Protein AF-A0A2E5G971-F1 (afdb_monomer)

Foldseek 3Di:
DVVVVVVVVVVVVVVVVVVVLLVLLVLLLVLQQPLVSLVVLLVVLCCVQAPPHDDDLPDPSCQVDVSSSLSNLLSLCSNLVNDPDPVSNVVSPVSSVSNLVVSCVVVVLPLSSLLSLLLSLVPDDVVVVSNVCNVVSVVSCVVCVVVPVSSVSSNPRD

pLDDT: mean 90.97, std 12.69, range [49.12, 98.62]

Mean predicted aligned error: 5.47 Å

Radius of gyration: 16.4 Å; Cα contacts (8 Å, |Δi|>4): 165; chains: 1; bounding box: 47×45×32 Å

Secondary structure (DSSP, 8-state):
-HHHHHHHHHHHHHHHHHHHHHHHHHHHHHTTT-HHHHHHHHHHHHHHHHTTSPP-TT-GGGGTSHHHHHHHHHHHHHHHHH-S-HHHHHHHHHHHHHHHHHHHHH-TT-HHHHHHHHHHHHHS-GGG---TTHHHHHHHHHHHGGG-GGGGGGTT--

Sequence (158 aa):
MKFIFLSIFFFISNNIFSSQIADFRKLYVQSINSLENAVKLQELTNDLIFGDDDFNKHSEKIFKNPSTSGYLASSFFLIAKNSKNIFLKFKNFEIGKFILEKLICNFPNNLELIILRNNIQSNCPKALNYYGSLAEDIFFIEKNINLFDNLKMLTNVR

Nearest PDB structures (foldseek):
  2pl2-assembly1_B  TM=5.568E-01  e=7.629E-01  Thermus thermophilus HB27
  5dse-assembly1_A  TM=3.912E-01  e=3.792E+00  Homo sapiens
  5dse-assembly2_C  TM=4.514E-01  e=7.132E+00  Homo sapiens
  8zgt-assembly1_B  TM=2.556E-01  e=4.179E+00  Rattus norvegicus

Solvent-accessible surface area (backbone atoms only — not comparable to full-atom values): 8724 Å² total; per-residue (Å²): 115,74,69,58,56,53,54,52,51,55,52,52,53,54,54,52,54,56,51,52,55,52,49,50,54,53,42,53,65,62,9,73,88,26,44,67,42,10,51,51,44,29,50,58,34,43,43,73,57,42,52,93,48,77,92,54,88,83,49,73,52,51,66,78,44,53,67,54,38,36,46,30,19,46,16,27,41,29,35,23,69,54,47,88,50,67,69,57,20,53,55,27,36,54,52,13,48,54,41,41,53,54,48,39,72,76,41,76,84,45,63,68,51,42,47,53,50,38,42,50,30,76,70,45,62,73,92,72,70,54,52,90,55,45,70,62,33,51,54,54,43,70,76,48,46,87,81,37,72,89,52,55,76,59,78,77,53,131

Structure (mmCIF, N/CA/C/O backbone):
data_AF-A0A2E5G971-F1
#
_entry.id   AF-A0A2E5G971-F1
#
loop_
_atom_site.group_PDB
_atom_site.id
_atom_site.type_symbol
_atom_site.label_atom_id
_atom_site.label_alt_id
_atom_site.labe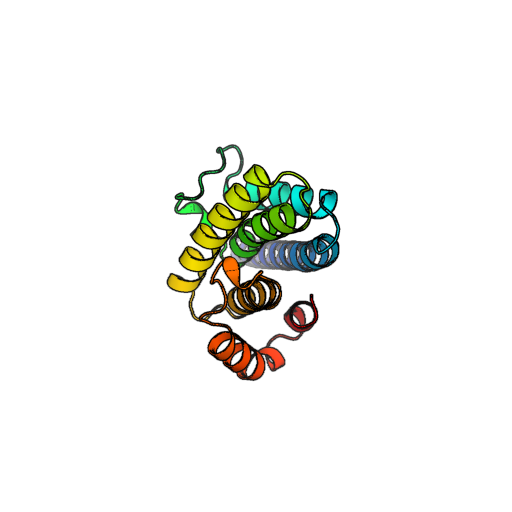l_comp_id
_atom_site.label_asym_id
_atom_site.label_entity_id
_atom_site.label_seq_id
_atom_site.pdbx_PDB_ins_code
_atom_site.Cartn_x
_atom_site.Cartn_y
_atom_site.Cartn_z
_atom_site.occupancy
_atom_site.B_iso_or_equiv
_atom_site.auth_seq_id
_atom_site.auth_comp_id
_atom_site.auth_asym_id
_atom_site.auth_atom_id
_atom_site.pdbx_PDB_model_num
ATOM 1 N N . MET A 1 1 ? -31.320 31.120 -0.516 1.00 54.41 1 MET A N 1
ATOM 2 C CA . MET A 1 1 ? -30.850 30.497 -1.778 1.00 54.41 1 MET A CA 1
ATOM 3 C C . MET A 1 1 ? -29.348 30.182 -1.786 1.00 54.41 1 MET A C 1
ATOM 5 O O . MET A 1 1 ? -29.014 29.075 -2.177 1.00 54.41 1 MET A O 1
ATOM 9 N N . LYS A 1 2 ? -28.446 31.048 -1.282 1.00 49.12 2 LYS A N 1
ATOM 10 C CA . LYS A 1 2 ? -26.992 30.746 -1.188 1.00 49.12 2 LYS A CA 1
ATOM 11 C C . LYS A 1 2 ? -26.632 29.511 -0.331 1.00 49.12 2 LYS A C 1
ATOM 13 O O . LYS A 1 2 ? -25.739 28.765 -0.705 1.00 49.12 2 LYS A O 1
ATOM 18 N N . PHE A 1 3 ? -27.362 29.247 0.758 1.00 51.22 3 PHE A N 1
ATOM 19 C CA . PHE A 1 3 ? -27.100 28.090 1.635 1.00 51.22 3 PHE A CA 1
ATOM 20 C C . PHE A 1 3 ? -27.474 26.726 1.026 1.00 51.22 3 PHE A C 1
ATOM 22 O O . PHE A 1 3 ? -26.846 25.728 1.356 1.00 51.22 3 PHE A O 1
ATOM 29 N N . ILE A 1 4 ? -28.446 26.683 0.107 1.00 63.19 4 ILE A N 1
ATOM 30 C CA . ILE A 1 4 ? -28.899 25.436 -0.542 1.00 63.19 4 ILE A CA 1
ATOM 31 C C . ILE A 1 4 ? -27.905 24.991 -1.626 1.00 63.19 4 ILE A C 1
ATOM 33 O O . ILE A 1 4 ? -27.644 23.805 -1.783 1.00 63.19 4 ILE A O 1
ATOM 37 N N . PHE A 1 5 ? -27.283 25.933 -2.341 1.00 58.88 5 PHE A N 1
ATOM 38 C CA . PHE A 1 5 ? -26.235 25.602 -3.313 1.00 58.88 5 PHE A CA 1
ATOM 39 C C . PHE A 1 5 ? -24.971 25.046 -2.645 1.00 58.88 5 PHE A C 1
ATOM 41 O O . PHE A 1 5 ? -24.355 24.129 -3.182 1.00 58.88 5 PHE A O 1
ATOM 48 N N . LEU A 1 6 ? -24.612 25.550 -1.459 1.00 57.66 6 LEU A N 1
ATOM 49 C CA . LEU A 1 6 ? -23.445 25.072 -0.714 1.00 57.66 6 LEU A CA 1
ATOM 50 C C . LEU A 1 6 ? -23.647 23.640 -0.188 1.00 57.66 6 LEU A C 1
ATOM 52 O O . LEU A 1 6 ? -22.725 22.830 -0.251 1.00 57.66 6 LEU A O 1
ATOM 56 N N . SER A 1 7 ? -24.857 23.305 0.275 1.00 61.09 7 SER A N 1
ATOM 57 C CA . SER A 1 7 ? -25.179 21.951 0.742 1.00 61.09 7 SER A CA 1
ATOM 58 C C . SER A 1 7 ? -25.266 20.937 -0.402 1.00 61.09 7 SER A C 1
ATOM 60 O O . SER A 1 7 ? -24.787 19.816 -0.253 1.00 61.09 7 SER A O 1
ATOM 62 N N . ILE A 1 8 ? -25.795 21.334 -1.565 1.00 62.44 8 ILE A N 1
ATOM 63 C CA . ILE A 1 8 ? -25.813 20.491 -2.772 1.00 62.44 8 ILE A CA 1
ATOM 64 C C . ILE A 1 8 ? -24.385 20.246 -3.282 1.00 62.44 8 ILE A C 1
ATOM 66 O O . ILE A 1 8 ? -24.032 19.108 -3.583 1.00 62.44 8 ILE A O 1
ATOM 70 N N . PHE A 1 9 ? -23.535 21.277 -3.316 1.00 59.03 9 PHE A N 1
ATOM 71 C CA . PHE A 1 9 ? -22.134 21.144 -3.730 1.00 59.03 9 PHE A CA 1
ATOM 72 C C . PHE A 1 9 ? -21.340 20.206 -2.805 1.00 59.03 9 PHE A C 1
ATOM 74 O O . PHE A 1 9 ? -20.629 19.325 -3.284 1.00 59.03 9 PHE A O 1
ATOM 81 N N . PHE A 1 10 ? -21.533 20.325 -1.487 1.00 51.09 10 PHE A N 1
ATOM 82 C CA . PHE A 1 10 ? -20.902 19.443 -0.499 1.00 51.09 10 PHE A CA 1
ATOM 83 C C . PHE A 1 10 ? -21.397 17.988 -0.595 1.00 51.09 10 PHE A C 1
ATOM 85 O O . PHE A 1 10 ? -20.646 17.041 -0.362 1.00 51.09 10 PHE A O 1
ATOM 92 N N . PHE A 1 11 ? -22.662 17.777 -0.963 1.00 54.47 11 PHE A N 1
ATOM 93 C CA . PHE A 1 11 ? -23.205 16.432 -1.152 1.00 54.47 11 PHE A CA 1
ATOM 94 C C . PHE A 1 11 ? -22.655 15.758 -2.421 1.00 54.47 11 PHE A C 1
ATOM 96 O O . PHE A 1 11 ? -22.331 14.568 -2.405 1.00 54.47 11 PHE A O 1
ATOM 103 N N . ILE A 1 12 ? -22.494 16.515 -3.509 1.00 58.53 12 ILE A N 1
ATOM 104 C CA . ILE A 1 12 ? -21.932 16.009 -4.770 1.00 58.53 12 ILE A CA 1
ATOM 105 C C . ILE A 1 12 ? -20.448 15.647 -4.600 1.00 58.53 12 ILE A C 1
ATOM 107 O O . ILE A 1 12 ? -20.036 14.569 -5.033 1.00 58.53 12 ILE A O 1
ATOM 111 N N . SER A 1 13 ? -19.653 16.480 -3.915 1.00 55.59 13 SER A N 1
ATOM 112 C CA . SER A 1 13 ? -18.218 16.218 -3.718 1.00 55.59 13 SER A CA 1
ATOM 113 C C . SER A 1 13 ? -17.948 14.931 -2.931 1.00 55.59 13 SER A C 1
ATOM 115 O O . SER A 1 13 ? -17.055 14.163 -3.288 1.00 55.59 13 SER A O 1
ATOM 117 N N . ASN A 1 14 ? -18.752 14.649 -1.901 1.00 56.97 14 ASN A N 1
ATOM 118 C CA . ASN A 1 14 ? -18.597 13.438 -1.089 1.00 56.97 14 ASN A CA 1
ATOM 119 C C . ASN A 1 14 ? -18.945 12.154 -1.866 1.00 56.97 14 ASN A C 1
ATOM 121 O O . ASN A 1 14 ? -18.279 11.132 -1.697 1.00 56.97 14 ASN A O 1
ATOM 125 N N . ASN A 1 15 ? -19.947 12.202 -2.752 1.00 61.53 15 ASN A N 1
ATOM 126 C CA . ASN A 1 15 ? -20.316 11.051 -3.582 1.00 61.53 15 ASN A CA 1
ATOM 127 C C . ASN A 1 15 ? -19.224 10.698 -4.605 1.00 61.53 15 ASN A C 1
ATOM 129 O O . ASN A 1 15 ? -18.915 9.520 -4.787 1.00 61.53 15 ASN A O 1
ATOM 133 N N . ILE A 1 16 ? -18.598 11.702 -5.228 1.00 61.38 16 ILE A N 1
ATOM 134 C CA . ILE A 1 16 ? -17.523 11.490 -6.212 1.00 61.38 16 ILE A CA 1
ATOM 135 C C . ILE A 1 16 ? -16.302 10.835 -5.554 1.00 61.38 16 ILE A C 1
ATOM 137 O O . ILE A 1 16 ? -15.782 9.842 -6.065 1.00 61.38 16 ILE A O 1
ATOM 141 N N . PHE A 1 17 ? -15.880 11.333 -4.388 1.00 60.00 17 PHE A N 1
ATOM 142 C CA . PHE A 1 17 ? -14.731 10.778 -3.668 1.00 60.00 17 PHE A CA 1
ATOM 143 C C . PHE A 1 17 ? -14.969 9.325 -3.215 1.00 60.00 17 PHE A C 1
ATOM 145 O O . PHE A 1 17 ? -14.091 8.472 -3.350 1.00 60.00 17 PHE A O 1
ATOM 152 N N . SER A 1 18 ? -16.186 9.018 -2.749 1.00 66.12 18 SER A N 1
ATOM 153 C CA . SER A 1 18 ? -16.600 7.654 -2.387 1.00 66.12 18 SER A CA 1
ATOM 154 C C . SER A 1 18 ? -16.563 6.686 -3.581 1.00 66.12 18 SER A C 1
ATOM 156 O O . SER A 1 18 ? -16.111 5.545 -3.450 1.00 66.12 18 SER A O 1
ATOM 158 N N . SER A 1 19 ? -16.973 7.145 -4.768 1.00 76.19 19 SER A N 1
ATOM 159 C CA . SER A 1 19 ? -16.883 6.349 -5.999 1.00 76.19 19 SER A CA 1
ATOM 160 C C . SER A 1 19 ? -15.430 6.053 -6.371 1.00 76.19 19 SER A C 1
ATOM 162 O O . SER A 1 19 ? -15.081 4.913 -6.664 1.00 76.19 19 SER A O 1
ATOM 164 N N . GLN A 1 20 ? -14.561 7.061 -6.301 1.00 85.69 20 GLN A N 1
ATOM 165 C CA . GLN A 1 20 ? -13.167 6.928 -6.716 1.00 85.69 20 GLN A CA 1
ATOM 166 C C . GLN A 1 20 ? -12.378 5.949 -5.834 1.00 85.69 20 GLN A C 1
ATOM 168 O O . GLN A 1 20 ? -11.641 5.104 -6.343 1.00 85.69 20 GLN A O 1
ATOM 173 N N . ILE A 1 21 ? -12.573 5.992 -4.511 1.00 89.81 21 ILE A N 1
ATOM 174 C CA . ILE A 1 21 ? -11.921 5.030 -3.610 1.00 89.81 21 ILE A CA 1
ATOM 175 C C . ILE A 1 21 ? -12.435 3.597 -3.832 1.00 89.81 21 ILE A C 1
ATOM 177 O O . ILE A 1 21 ? -11.680 2.634 -3.693 1.00 89.81 21 ILE A O 1
ATOM 181 N N . ALA A 1 22 ? -13.704 3.430 -4.225 1.00 92.94 22 ALA A N 1
ATOM 182 C CA . ALA A 1 22 ? -14.248 2.124 -4.586 1.00 92.94 22 ALA A CA 1
ATOM 183 C C . ALA A 1 22 ? -13.577 1.543 -5.840 1.00 92.94 22 ALA A C 1
ATOM 185 O O . ALA A 1 22 ? -13.343 0.334 -5.905 1.00 92.94 22 ALA A O 1
ATOM 186 N N . ASP A 1 23 ? -13.212 2.388 -6.801 1.00 94.25 23 ASP A N 1
ATOM 187 C CA . ASP A 1 23 ? -12.489 1.956 -7.995 1.00 94.25 23 ASP A CA 1
ATOM 188 C C . ASP A 1 23 ? -11.043 1.561 -7.677 1.00 94.25 23 ASP A C 1
ATOM 190 O O . ASP A 1 23 ? -10.564 0.552 -8.194 1.00 94.25 23 ASP A O 1
ATOM 194 N N . PHE A 1 24 ? -10.374 2.248 -6.745 1.00 96.19 24 PHE A N 1
ATOM 195 C CA . PHE A 1 24 ? -9.046 1.832 -6.270 1.00 96.19 24 PHE A CA 1
ATOM 196 C C . PHE A 1 24 ? -9.050 0.495 -5.551 1.00 96.19 24 PHE A C 1
ATOM 198 O O . PHE A 1 24 ? -8.151 -0.312 -5.779 1.00 96.19 24 PHE A O 1
ATOM 205 N N . ARG A 1 25 ? -10.085 0.204 -4.760 1.00 96.25 25 ARG A N 1
ATOM 206 C CA . ARG A 1 25 ? -10.261 -1.125 -4.163 1.00 96.25 25 ARG A CA 1
ATOM 207 C C . ARG A 1 25 ? -10.341 -2.215 -5.229 1.00 96.25 25 ARG A C 1
ATOM 209 O O . ARG A 1 25 ? -9.633 -3.214 -5.135 1.00 96.25 25 ARG A O 1
ATOM 216 N N . LYS A 1 26 ? -11.180 -2.018 -6.251 1.00 95.75 26 LYS A N 1
ATOM 217 C CA . LYS A 1 26 ? -11.333 -2.978 -7.355 1.00 95.75 26 LYS A CA 1
ATOM 218 C C . LYS A 1 26 ? -10.026 -3.145 -8.122 1.00 95.75 26 LYS A C 1
ATOM 220 O O . LYS A 1 26 ? -9.601 -4.273 -8.358 1.00 95.75 26 LYS A O 1
ATOM 225 N N . LEU A 1 27 ? -9.379 -2.035 -8.473 1.00 97.31 27 LEU A N 1
ATOM 226 C CA . LEU A 1 27 ? -8.132 -2.058 -9.225 1.00 97.31 27 LEU A CA 1
ATOM 227 C C . LEU A 1 27 ? -7.015 -2.730 -8.419 1.00 97.31 27 LEU A C 1
ATOM 229 O O . LEU A 1 27 ? -6.308 -3.565 -8.962 1.00 97.31 27 LEU A O 1
ATOM 233 N N . TYR A 1 28 ? -6.913 -2.470 -7.113 1.00 97.62 28 TYR A N 1
ATOM 234 C CA . TYR A 1 28 ? -5.992 -3.175 -6.218 1.00 97.62 28 TYR A CA 1
ATOM 235 C C . TYR A 1 28 ? -6.162 -4.698 -6.282 1.00 97.62 28 TYR A C 1
ATOM 237 O O . TYR A 1 28 ? -5.173 -5.410 -6.458 1.00 97.62 28 TYR A O 1
ATOM 245 N N . VAL A 1 29 ? -7.401 -5.200 -6.215 1.00 96.44 29 VAL A N 1
ATOM 246 C CA . VAL A 1 29 ? -7.687 -6.640 -6.354 1.00 96.44 29 VAL A CA 1
ATOM 247 C C . VAL A 1 29 ? -7.253 -7.159 -7.730 1.00 96.44 29 VAL A C 1
ATOM 249 O O . VAL A 1 29 ? -6.639 -8.219 -7.835 1.00 96.44 29 VAL A O 1
ATOM 252 N N . GLN A 1 30 ? -7.510 -6.398 -8.795 1.00 96.19 30 GLN A N 1
ATOM 253 C CA . GLN A 1 30 ? -7.108 -6.753 -10.161 1.00 96.19 30 GLN A CA 1
ATOM 254 C C . GLN A 1 30 ? -5.585 -6.709 -10.384 1.00 96.19 30 GLN A C 1
ATOM 256 O O . GLN A 1 30 ? -5.078 -7.339 -11.316 1.00 96.19 30 GLN A O 1
ATOM 261 N N . SER A 1 31 ? -4.843 -5.983 -9.549 1.00 97.19 31 SER A N 1
ATOM 262 C CA . SER A 1 31 ? -3.386 -5.832 -9.635 1.00 97.19 31 SER A CA 1
ATOM 263 C C . SER A 1 31 ? -2.598 -6.974 -9.005 1.00 97.19 31 SER A C 1
ATOM 265 O O . SER A 1 31 ? -1.388 -7.068 -9.211 1.00 97.19 31 SER A O 1
ATOM 267 N N . ILE A 1 32 ? -3.252 -7.870 -8.260 1.00 94.94 32 ILE A N 1
ATOM 268 C CA . ILE A 1 32 ? -2.584 -8.929 -7.487 1.00 94.94 32 ILE A CA 1
ATOM 269 C C . ILE A 1 32 ? -1.643 -9.781 -8.335 1.00 94.94 32 ILE A C 1
ATOM 271 O O . ILE A 1 32 ? -0.556 -10.113 -7.864 1.00 94.94 32 ILE A O 1
ATOM 275 N N . ASN A 1 33 ? -2.028 -10.062 -9.581 1.00 94.62 33 ASN A N 1
ATOM 276 C CA . ASN A 1 33 ? -1.241 -10.841 -10.539 1.00 94.62 33 ASN A CA 1
ATOM 277 C C . ASN A 1 33 ? -1.057 -10.103 -11.880 1.00 94.62 33 ASN A C 1
ATOM 279 O O . ASN A 1 33 ? -0.886 -10.737 -12.919 1.00 94.62 33 ASN A O 1
ATOM 283 N N . SER A 1 34 ? -1.139 -8.768 -11.880 1.00 97.31 34 SER A N 1
ATOM 284 C CA . SER A 1 34 ? -1.016 -7.948 -13.089 1.00 97.31 34 SER A CA 1
ATOM 285 C C . SER A 1 34 ? -0.108 -6.750 -12.840 1.00 97.31 34 SER A C 1
ATOM 287 O O . SER A 1 34 ? -0.459 -5.828 -12.102 1.00 97.31 34 SER A O 1
ATOM 289 N N . LEU A 1 35 ? 1.066 -6.755 -13.482 1.00 97.75 35 LEU A N 1
ATOM 290 C CA . LEU A 1 35 ? 1.999 -5.627 -13.436 1.00 97.75 35 LEU A CA 1
ATOM 291 C C . LEU A 1 35 ? 1.382 -4.366 -14.054 1.00 97.75 35 LEU A C 1
ATOM 293 O O . LEU A 1 35 ? 1.551 -3.285 -13.505 1.00 97.75 35 LEU A O 1
ATOM 297 N N . GLU A 1 36 ? 0.643 -4.512 -15.155 1.00 98.25 36 GLU A N 1
ATOM 298 C CA . GLU A 1 36 ? -0.032 -3.403 -15.837 1.00 98.25 36 GLU A CA 1
ATOM 299 C C . GLU A 1 36 ? -1.033 -2.706 -14.909 1.00 98.25 36 GLU A C 1
ATOM 301 O O . GLU A 1 36 ? -0.960 -1.495 -14.714 1.00 98.25 36 GLU A O 1
ATOM 306 N N . ASN A 1 37 ? -1.909 -3.471 -14.251 1.00 98.31 37 ASN A N 1
ATOM 307 C CA . ASN A 1 37 ? -2.874 -2.902 -13.309 1.00 98.31 37 ASN A CA 1
ATOM 308 C C . ASN A 1 37 ? -2.178 -2.293 -12.083 1.00 98.31 37 ASN A C 1
ATOM 310 O O . ASN A 1 37 ? -2.639 -1.283 -11.552 1.00 98.31 37 ASN A O 1
ATOM 314 N N . ALA A 1 38 ? -1.060 -2.877 -11.634 1.00 98.38 38 ALA A N 1
ATOM 315 C CA . ALA A 1 38 ? -0.282 -2.338 -10.524 1.00 98.38 38 ALA A CA 1
ATOM 316 C C . ALA A 1 38 ? 0.338 -0.973 -10.864 1.00 98.38 38 ALA A C 1
ATOM 318 O O . ALA A 1 38 ? 0.255 -0.055 -10.050 1.00 98.38 38 ALA A O 1
ATOM 319 N N . VAL A 1 39 ? 0.900 -0.826 -12.068 1.00 98.38 39 VAL A N 1
ATOM 320 C CA . VAL A 1 39 ? 1.428 0.451 -12.576 1.00 98.38 39 VAL A CA 1
ATOM 321 C C . VAL A 1 39 ? 0.299 1.462 -12.756 1.00 98.38 39 VAL A C 1
AT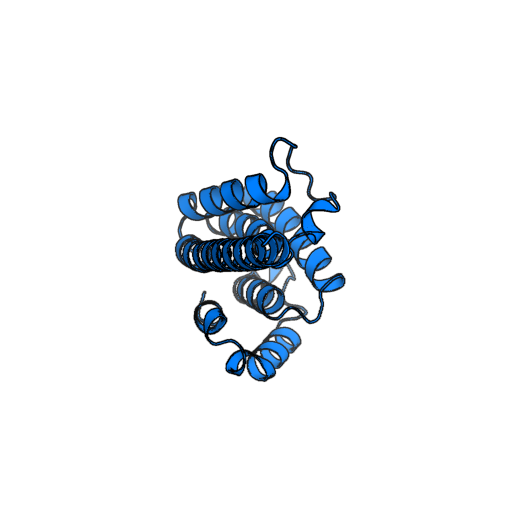OM 323 O O . VAL A 1 39 ? 0.394 2.570 -12.244 1.00 98.38 39 VAL A O 1
ATOM 326 N N . LYS A 1 40 ? -0.826 1.057 -13.350 1.00 98.50 40 LYS A N 1
ATOM 327 C CA . LYS A 1 40 ? -2.003 1.921 -13.491 1.00 98.50 40 LYS A CA 1
ATOM 328 C C . LYS A 1 40 ? -2.531 2.419 -12.142 1.00 98.50 40 LYS A C 1
ATOM 330 O O . LYS A 1 40 ? -2.893 3.583 -12.006 1.00 98.50 40 LYS A O 1
ATOM 335 N N . LEU A 1 41 ? -2.582 1.549 -11.130 1.00 98.44 41 LEU A N 1
ATOM 336 C CA . LEU A 1 41 ? -2.965 1.942 -9.773 1.00 98.44 41 LEU A CA 1
ATOM 337 C C . LEU A 1 41 ? -1.983 2.969 -9.202 1.00 98.44 41 LEU A C 1
ATOM 339 O O . LEU A 1 41 ? -2.414 3.938 -8.578 1.00 98.44 41 LEU A O 1
ATOM 343 N N . GLN A 1 42 ? -0.681 2.761 -9.412 1.00 98.31 42 GLN A N 1
ATOM 344 C CA . GLN A 1 42 ? 0.356 3.688 -8.971 1.00 98.31 42 GLN A CA 1
ATOM 345 C C . GLN A 1 42 ? 0.188 5.065 -9.612 1.00 98.31 42 GLN A C 1
ATOM 347 O O . GLN A 1 42 ? 0.154 6.049 -8.885 1.00 98.31 42 GLN A O 1
ATOM 352 N N . GLU A 1 43 ? 0.043 5.128 -10.934 1.00 97.38 43 GLU A N 1
ATOM 353 C CA . GLU A 1 43 ? -0.128 6.376 -11.686 1.00 97.38 43 GLU A CA 1
ATOM 354 C C . GLU A 1 43 ? -1.361 7.143 -11.198 1.00 97.38 43 GLU A C 1
ATOM 356 O O . GLU A 1 43 ? -1.240 8.262 -10.709 1.00 97.38 43 GLU A O 1
ATOM 361 N N . LEU A 1 44 ? -2.532 6.495 -11.187 1.00 97.00 44 LEU A N 1
ATOM 362 C CA . LEU A 1 44 ? -3.781 7.140 -10.771 1.00 97.00 44 LEU A CA 1
ATOM 363 C C . LEU A 1 44 ? -3.731 7.659 -9.331 1.00 97.00 44 LEU A C 1
ATOM 365 O O . LEU A 1 44 ? -4.259 8.726 -9.026 1.00 97.00 44 LEU A O 1
ATOM 369 N N . THR A 1 45 ? -3.134 6.893 -8.418 1.00 97.00 45 THR A N 1
ATOM 370 C CA . THR A 1 45 ? -3.026 7.323 -7.019 1.00 97.00 45 THR A CA 1
ATOM 371 C C . THR A 1 45 ? -1.955 8.393 -6.837 1.00 97.00 45 THR A C 1
ATOM 373 O O . THR A 1 45 ? -2.140 9.286 -6.014 1.00 97.00 45 THR A O 1
ATOM 376 N N . ASN A 1 46 ? -0.871 8.358 -7.612 1.00 96.31 46 ASN A N 1
ATOM 377 C CA . ASN A 1 46 ? 0.154 9.392 -7.604 1.00 96.31 46 ASN A CA 1
ATOM 378 C C . ASN A 1 46 ? -0.404 10.734 -8.090 1.00 96.31 46 ASN A C 1
ATOM 380 O O . ASN A 1 46 ? -0.279 11.722 -7.369 1.00 96.31 46 ASN A O 1
ATOM 384 N N . ASP A 1 47 ? -1.094 10.752 -9.229 1.00 94.31 47 ASP A N 1
ATOM 385 C CA . ASP A 1 47 ? -1.688 11.964 -9.806 1.00 94.31 47 ASP A CA 1
ATOM 386 C C . ASP A 1 47 ? -2.674 12.622 -8.833 1.00 94.31 47 ASP A C 1
ATOM 388 O O . ASP A 1 47 ? -2.701 13.840 -8.680 1.00 94.31 47 ASP A O 1
ATOM 392 N N . LEU A 1 48 ? -3.447 11.828 -8.084 1.00 93.31 48 LEU A N 1
ATOM 393 C CA . LEU A 1 48 ? -4.350 12.376 -7.069 1.00 93.31 48 LEU A CA 1
ATOM 394 C C . LEU A 1 48 ? -3.646 12.945 -5.837 1.00 93.31 48 LEU A C 1
ATOM 396 O O . LEU A 1 48 ? -4.169 13.867 -5.207 1.00 93.31 48 LEU A O 1
ATOM 400 N N . ILE A 1 49 ? -2.517 12.367 -5.428 1.00 93.81 49 ILE A N 1
ATOM 401 C CA . ILE A 1 49 ? -1.807 12.805 -4.221 1.00 93.81 49 ILE A CA 1
ATOM 402 C C . ILE A 1 49 ? -0.894 13.990 -4.525 1.00 93.81 49 ILE A C 1
ATOM 404 O O . ILE A 1 49 ? -0.810 14.922 -3.719 1.00 93.81 49 ILE A O 1
ATOM 408 N N . PHE A 1 50 ? -0.212 13.963 -5.665 1.00 93.12 50 PHE A N 1
ATOM 409 C CA . PHE A 1 50 ? 0.829 14.922 -6.004 1.00 93.12 50 PHE A CA 1
ATOM 410 C C . PHE A 1 50 ? 0.395 15.936 -7.066 1.00 93.12 50 PHE A C 1
ATOM 412 O O . PHE A 1 50 ? 0.876 17.069 -7.004 1.00 93.12 50 PHE A O 1
ATOM 419 N N . GLY A 1 51 ? -0.593 15.619 -7.909 1.00 92.38 51 GLY A N 1
ATOM 420 C CA . GLY A 1 51 ? -0.994 16.467 -9.031 1.00 92.38 51 GLY A CA 1
ATOM 421 C C . GLY A 1 51 ? 0.143 16.564 -10.039 1.00 92.38 51 GLY A C 1
ATOM 422 O O . GLY A 1 51 ? 0.727 15.550 -10.403 1.00 92.38 51 GLY A O 1
ATOM 423 N N . ASP A 1 52 ? 0.495 17.794 -10.407 1.00 90.50 52 ASP A N 1
ATOM 424 C CA . ASP A 1 52 ? 1.636 18.075 -11.285 1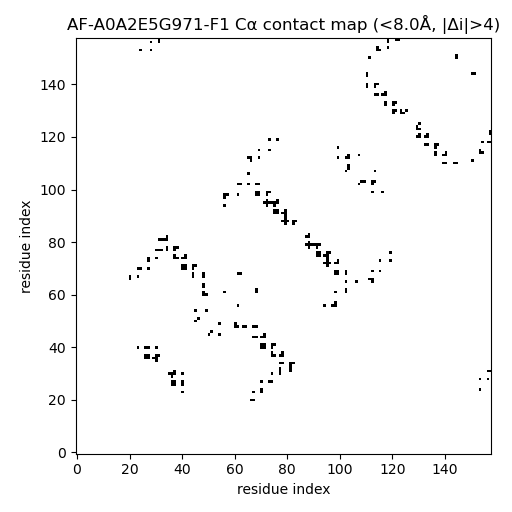.00 90.50 52 ASP A CA 1
ATOM 425 C C . ASP A 1 52 ? 2.998 17.948 -10.572 1.00 90.50 52 ASP A C 1
ATOM 427 O O . ASP A 1 52 ? 4.039 18.016 -11.223 1.00 90.50 52 ASP A O 1
ATOM 431 N N . ASP A 1 53 ? 3.017 17.788 -9.241 1.00 91.06 53 ASP A N 1
ATOM 432 C CA . ASP A 1 53 ? 4.270 17.631 -8.502 1.00 91.06 53 ASP A CA 1
ATOM 433 C C . ASP A 1 53 ? 4.837 16.215 -8.654 1.00 91.06 53 ASP A C 1
ATOM 435 O O . ASP A 1 53 ? 4.115 15.216 -8.643 1.00 91.06 53 ASP A O 1
ATOM 439 N N . ASP A 1 54 ? 6.165 16.120 -8.673 1.00 91.94 54 ASP A N 1
ATOM 440 C CA . ASP A 1 54 ? 6.848 14.833 -8.695 1.00 91.94 54 ASP A CA 1
ATOM 441 C C . ASP A 1 54 ? 6.568 14.007 -7.432 1.00 91.94 54 ASP A C 1
ATOM 443 O O . ASP A 1 54 ? 6.494 14.511 -6.300 1.00 91.94 54 ASP A O 1
ATOM 447 N N . PHE A 1 55 ? 6.502 12.686 -7.621 1.00 93.75 55 PHE A N 1
ATOM 448 C CA . PHE A 1 55 ? 6.414 11.741 -6.518 1.00 93.75 55 PHE A CA 1
ATOM 449 C C . PHE A 1 55 ? 7.575 11.941 -5.536 1.00 93.75 55 PHE A C 1
ATOM 451 O O . PHE A 1 55 ? 8.751 11.753 -5.862 1.00 93.75 55 PHE A O 1
ATOM 458 N N . ASN A 1 56 ? 7.233 12.206 -4.277 1.00 93.19 56 ASN A N 1
ATOM 459 C CA . ASN A 1 56 ? 8.189 12.221 -3.182 1.00 93.19 56 ASN A CA 1
ATOM 460 C C . ASN A 1 56 ? 7.644 11.412 -2.006 1.00 93.19 56 ASN A C 1
ATOM 462 O O . ASN A 1 56 ? 6.749 11.857 -1.286 1.00 93.19 56 ASN A O 1
ATOM 466 N N . LYS A 1 57 ? 8.245 10.241 -1.761 1.00 91.69 57 LYS A N 1
ATOM 467 C CA . LYS A 1 57 ? 7.845 9.326 -0.678 1.00 91.69 57 LYS A CA 1
ATOM 468 C C . LYS A 1 57 ? 7.874 9.953 0.723 1.00 91.69 57 LYS A C 1
ATOM 470 O O . LYS A 1 57 ? 7.219 9.438 1.622 1.00 91.69 57 LYS A O 1
ATOM 475 N N . HIS A 1 58 ? 8.621 11.041 0.929 1.00 92.31 58 HIS A N 1
ATOM 476 C CA . HIS A 1 58 ? 8.711 11.743 2.212 1.00 92.31 58 HIS A CA 1
ATOM 477 C C . HIS A 1 58 ? 7.706 12.888 2.361 1.00 92.31 58 HIS A C 1
ATOM 479 O O . HIS A 1 58 ? 7.546 13.381 3.478 1.00 92.31 58 HIS A O 1
ATOM 485 N N . SER A 1 59 ? 7.025 13.276 1.280 1.00 93.69 59 SER A N 1
ATOM 486 C CA . SER A 1 59 ? 6.067 14.380 1.261 1.00 93.69 59 SER A CA 1
ATOM 487 C C . SER A 1 59 ? 4.954 14.193 2.284 1.00 93.69 59 SER A C 1
ATOM 489 O O . SER A 1 59 ? 4.421 13.098 2.450 1.00 93.69 59 SER A O 1
ATOM 491 N N . GLU A 1 60 ? 4.547 15.281 2.930 1.00 94.50 60 GLU A N 1
ATOM 492 C CA . GLU A 1 60 ? 3.386 15.296 3.822 1.00 94.50 60 GLU A CA 1
ATOM 493 C C . GLU A 1 60 ? 2.058 15.195 3.057 1.00 94.50 60 GLU A C 1
ATOM 495 O O . GLU A 1 60 ? 1.030 14.867 3.648 1.00 94.50 60 GLU A O 1
ATOM 500 N N . LYS A 1 61 ? 2.064 15.398 1.727 1.00 95.31 61 LYS A N 1
ATOM 501 C CA . LYS A 1 61 ? 0.865 15.239 0.886 1.00 95.31 61 LYS A CA 1
ATOM 502 C C . LYS A 1 61 ? 0.235 13.852 1.015 1.00 95.31 61 LYS A C 1
ATOM 504 O O . LYS A 1 61 ? -0.988 13.745 0.943 1.00 95.31 61 LYS A O 1
ATOM 509 N N . ILE A 1 62 ? 1.038 12.818 1.289 1.00 95.88 62 ILE A N 1
ATOM 510 C CA . ILE A 1 62 ? 0.553 11.446 1.494 1.00 95.88 62 ILE A CA 1
ATOM 511 C C . ILE A 1 62 ? -0.449 11.346 2.659 1.00 95.88 62 ILE A C 1
ATOM 513 O O . ILE A 1 62 ? -1.253 10.421 2.696 1.00 95.88 62 ILE A O 1
ATOM 517 N N . PHE A 1 63 ? -0.453 12.296 3.595 1.00 96.31 63 PHE A N 1
ATOM 518 C CA . PHE A 1 63 ? -1.367 12.282 4.736 1.00 96.31 63 PHE A CA 1
ATOM 519 C C . PHE A 1 63 ? -2.730 12.916 4.455 1.00 96.31 63 PHE A C 1
ATOM 521 O O . PHE A 1 63 ? -3.658 12.702 5.228 1.00 96.31 63 PHE A O 1
ATOM 528 N N . LYS A 1 64 ? -2.882 13.664 3.352 1.00 93.50 64 LYS A N 1
ATOM 529 C CA . LYS A 1 64 ? -4.148 14.339 3.020 1.00 93.50 64 LYS A CA 1
ATOM 530 C C . LYS A 1 64 ? -5.281 13.349 2.749 1.00 93.50 64 LYS A C 1
ATOM 532 O O . LYS A 1 64 ? -6.411 13.603 3.141 1.00 93.50 64 LYS A O 1
ATOM 537 N N . ASN A 1 65 ? -4.965 12.230 2.096 1.00 93.56 65 ASN A N 1
ATOM 538 C CA . ASN A 1 65 ? -5.920 11.180 1.742 1.00 93.56 65 ASN A CA 1
ATOM 539 C C . ASN A 1 65 ? -5.338 9.805 2.105 1.00 93.56 65 ASN A C 1
ATOM 541 O O . ASN A 1 65 ? -4.805 9.122 1.229 1.00 93.56 65 ASN A O 1
ATOM 545 N N . PRO A 1 66 ? -5.409 9.382 3.382 1.00 95.69 66 PRO A N 1
ATOM 546 C CA . PRO A 1 66 ? -4.692 8.203 3.860 1.00 95.69 66 PRO A CA 1
ATOM 547 C C . PRO A 1 66 ? -5.071 6.920 3.119 1.00 95.69 66 PRO A C 1
ATOM 549 O O . PRO A 1 66 ? -4.173 6.172 2.748 1.00 95.69 66 PRO A O 1
ATOM 552 N N . SER A 1 67 ? -6.356 6.680 2.827 1.00 95.31 67 SER A N 1
ATOM 553 C CA . SER A 1 67 ? -6.771 5.489 2.069 1.00 95.31 67 SER A CA 1
ATOM 554 C C . SER A 1 67 ? -6.194 5.481 0.647 1.00 95.31 67 SER A C 1
ATOM 556 O O . SER A 1 67 ? -5.606 4.484 0.235 1.00 95.31 67 SER A O 1
ATOM 558 N N . THR A 1 68 ? -6.268 6.600 -0.086 1.00 96.69 68 THR A N 1
ATOM 559 C CA . THR A 1 68 ? -5.665 6.731 -1.428 1.00 96.69 68 THR A CA 1
ATOM 560 C C . THR A 1 68 ? -4.152 6.527 -1.387 1.00 96.69 68 THR A C 1
ATOM 562 O O . THR A 1 68 ? -3.605 5.781 -2.195 1.00 96.69 68 THR A O 1
ATOM 565 N N . SER A 1 69 ? -3.469 7.114 -0.405 1.00 97.94 69 SER A N 1
ATOM 566 C CA . SER A 1 69 ? -2.033 6.905 -0.201 1.00 97.94 69 SER A CA 1
ATOM 567 C C . SER A 1 69 ? -1.692 5.471 0.208 1.00 97.94 69 SER A C 1
ATOM 569 O O . SER A 1 69 ? -0.614 4.980 -0.118 1.00 97.94 69 SER A O 1
ATOM 571 N N . GLY A 1 70 ? -2.605 4.771 0.883 1.00 98.38 70 GLY A N 1
ATOM 572 C CA . GLY A 1 70 ? -2.500 3.340 1.156 1.00 98.38 70 GLY A CA 1
ATOM 573 C C . GLY A 1 70 ? -2.508 2.516 -0.130 1.00 98.38 70 GLY A C 1
ATOM 574 O O . GLY A 1 70 ? -1.710 1.587 -0.270 1.00 98.38 70 GLY A O 1
ATOM 575 N N . TYR A 1 71 ? -3.339 2.891 -1.106 1.00 98.50 71 TYR A N 1
ATOM 576 C CA . TYR A 1 71 ? -3.331 2.287 -2.441 1.00 98.50 71 TYR A CA 1
ATOM 577 C C . TYR A 1 71 ? -2.077 2.632 -3.240 1.00 98.50 71 TYR A C 1
ATOM 579 O O . TYR A 1 71 ? -1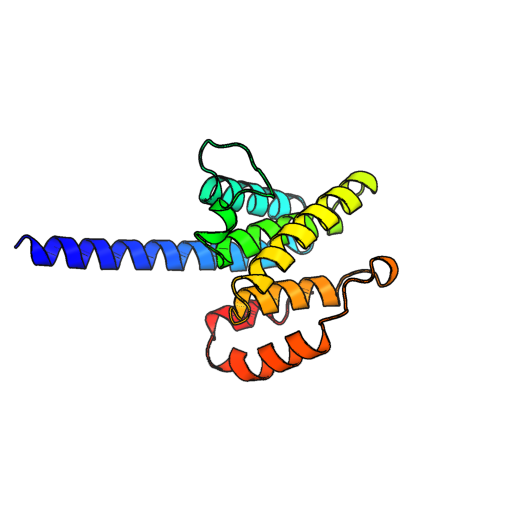.511 1.740 -3.875 1.00 98.50 71 TYR A O 1
ATOM 587 N N . LEU A 1 72 ? -1.582 3.868 -3.133 1.00 98.56 72 LEU A N 1
ATOM 588 C CA . LEU A 1 72 ? -0.279 4.241 -3.679 1.00 98.56 72 LEU A CA 1
ATOM 589 C C . LEU A 1 72 ? 0.826 3.357 -3.091 1.00 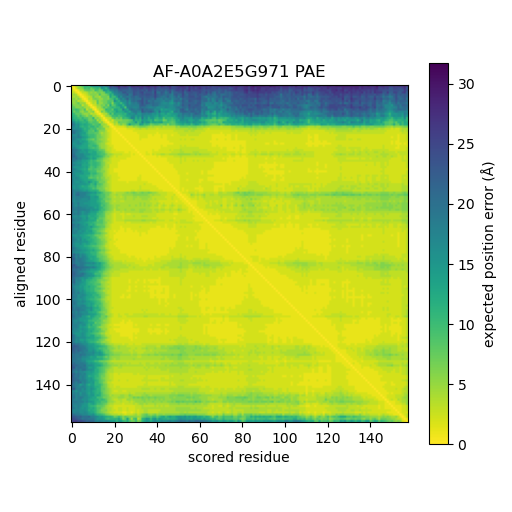98.56 72 LEU A C 1
ATOM 591 O O . LEU A 1 72 ? 1.564 2.727 -3.841 1.00 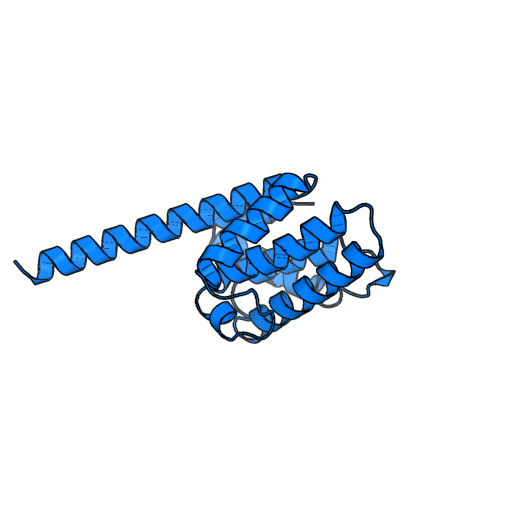98.56 72 LEU A O 1
ATOM 595 N N . ALA A 1 73 ? 0.908 3.226 -1.766 1.00 98.56 73 ALA A N 1
ATOM 596 C CA . ALA A 1 73 ? 1.883 2.358 -1.106 1.00 98.56 73 ALA A CA 1
ATOM 597 C C . ALA A 1 73 ? 1.745 0.893 -1.555 1.00 98.56 73 ALA A C 1
ATOM 599 O O . ALA A 1 73 ? 2.730 0.243 -1.901 1.00 98.56 73 ALA A O 1
ATOM 600 N N . SER A 1 74 ? 0.509 0.394 -1.618 1.00 98.38 74 SER A N 1
ATOM 601 C CA . SER A 1 74 ? 0.184 -0.964 -2.058 1.00 98.38 74 SER A CA 1
ATOM 602 C C . SER A 1 74 ? 0.602 -1.235 -3.503 1.00 98.38 74 SER A C 1
ATOM 604 O O . SER A 1 74 ? 1.089 -2.324 -3.801 1.00 98.38 74 SER A O 1
ATOM 606 N N . SER A 1 75 ? 0.477 -0.250 -4.396 1.00 98.62 75 SER A N 1
ATOM 607 C CA . SER A 1 75 ? 0.911 -0.371 -5.792 1.00 98.62 75 SER A CA 1
ATOM 608 C C . SER A 1 75 ? 2.406 -0.687 -5.909 1.00 98.62 75 SER A C 1
ATOM 610 O O . SER A 1 75 ? 2.785 -1.551 -6.697 1.00 98.62 75 SER A O 1
ATOM 612 N N . PHE A 1 76 ? 3.252 -0.102 -5.050 1.00 98.62 76 PHE A N 1
ATOM 613 C CA . PHE A 1 76 ? 4.679 -0.423 -5.005 1.00 98.62 76 PHE A CA 1
ATOM 614 C C . PHE A 1 76 ? 4.909 -1.897 -4.630 1.00 98.62 76 PHE A C 1
ATOM 616 O O . PHE A 1 76 ? 5.686 -2.589 -5.288 1.00 98.62 76 PHE A O 1
ATOM 623 N N . PHE A 1 77 ? 4.195 -2.430 -3.635 1.00 98.38 77 PHE A N 1
ATOM 624 C CA . PHE A 1 77 ? 4.283 -3.857 -3.299 1.00 98.38 77 PHE A CA 1
ATOM 625 C C . PHE A 1 77 ? 3.817 -4.760 -4.445 1.00 98.38 77 PHE A C 1
ATOM 627 O O . PHE A 1 77 ? 4.443 -5.783 -4.720 1.00 98.38 77 PHE A O 1
ATOM 634 N N . LEU A 1 78 ? 2.754 -4.371 -5.149 1.00 98.19 78 LEU A N 1
ATOM 635 C CA . LEU A 1 78 ? 2.225 -5.111 -6.296 1.00 98.19 78 LEU A CA 1
ATOM 636 C C . LEU A 1 78 ? 3.200 -5.100 -7.481 1.00 98.19 78 LEU A C 1
ATOM 638 O O . LEU A 1 78 ? 3.416 -6.136 -8.112 1.00 98.19 78 LEU A O 1
ATOM 642 N N . ILE A 1 79 ? 3.854 -3.969 -7.751 1.00 98.44 79 ILE A N 1
ATOM 643 C CA . ILE A 1 79 ? 4.929 -3.871 -8.745 1.00 98.44 79 ILE A CA 1
ATOM 644 C C . ILE A 1 79 ? 6.111 -4.750 -8.324 1.00 98.44 79 ILE A C 1
ATOM 646 O O . ILE A 1 79 ? 6.657 -5.486 -9.146 1.00 98.44 79 ILE A O 1
ATOM 650 N N . ALA A 1 80 ? 6.487 -4.742 -7.041 1.00 97.56 80 ALA A N 1
ATOM 651 C CA . ALA A 1 80 ? 7.547 -5.606 -6.529 1.00 97.56 80 ALA A CA 1
ATOM 652 C C . ALA A 1 80 ? 7.211 -7.101 -6.691 1.00 97.56 80 ALA A C 1
ATOM 654 O O . ALA A 1 80 ? 8.060 -7.877 -7.137 1.00 97.56 80 ALA A O 1
ATOM 655 N N . LYS A 1 81 ? 5.970 -7.504 -6.387 1.00 95.94 81 LYS A N 1
ATOM 656 C CA . LYS A 1 81 ? 5.468 -8.876 -6.568 1.00 95.94 81 LYS A CA 1
ATOM 657 C C . LYS A 1 81 ? 5.568 -9.309 -8.034 1.00 95.94 81 LYS A C 1
ATOM 659 O O . LYS A 1 81 ? 6.159 -10.352 -8.317 1.00 95.94 81 LYS A O 1
ATOM 664 N N . ASN A 1 82 ? 5.046 -8.489 -8.949 1.00 96.56 82 ASN A N 1
ATOM 665 C CA . ASN A 1 82 ? 4.875 -8.835 -10.364 1.00 96.56 82 ASN A CA 1
ATOM 666 C C . ASN A 1 82 ? 6.102 -8.547 -11.254 1.00 96.56 82 ASN A C 1
ATOM 668 O O . ASN A 1 82 ? 6.154 -8.993 -12.400 1.00 96.56 82 ASN A O 1
ATOM 672 N N . SER A 1 83 ? 7.106 -7.820 -10.760 1.00 96.19 83 SER A N 1
ATOM 673 C CA . SER A 1 83 ? 8.337 -7.547 -11.510 1.00 96.19 83 SER A CA 1
ATOM 674 C C . SER A 1 83 ? 9.191 -8.809 -11.699 1.00 96.19 83 SER A C 1
ATOM 676 O O . SER A 1 83 ? 9.212 -9.709 -10.861 1.00 96.19 83 SER A O 1
ATOM 678 N N . LYS A 1 84 ? 9.968 -8.868 -12.785 1.00 95.25 84 LYS A N 1
ATOM 679 C CA . LYS A 1 84 ? 11.024 -9.882 -12.985 1.00 95.25 84 LYS A CA 1
ATOM 680 C C . LYS A 1 84 ? 12.406 -9.393 -12.533 1.00 95.25 84 LYS A C 1
ATOM 682 O O . LYS A 1 84 ? 13.301 -10.201 -12.313 1.00 95.25 84 LYS A O 1
ATOM 687 N N . ASN A 1 85 ? 12.585 -8.081 -12.372 1.00 96.00 85 ASN A N 1
ATOM 688 C CA . ASN A 1 85 ? 13.860 -7.464 -12.017 1.00 96.00 85 ASN A CA 1
ATOM 689 C C . ASN A 1 85 ? 14.003 -7.351 -10.493 1.00 96.00 85 ASN A C 1
ATOM 691 O O . ASN A 1 85 ? 13.246 -6.619 -9.856 1.00 96.00 85 ASN A O 1
ATOM 695 N N . ILE A 1 86 ? 15.005 -8.030 -9.929 1.00 94.94 86 ILE A N 1
ATOM 696 C CA . ILE A 1 86 ? 15.240 -8.109 -8.482 1.00 94.94 86 ILE A CA 1
ATOM 697 C C . ILE A 1 86 ? 15.535 -6.750 -7.829 1.00 94.94 86 ILE A C 1
ATOM 699 O O . ILE A 1 86 ? 14.986 -6.458 -6.769 1.00 94.94 86 ILE A O 1
ATOM 703 N N . PHE A 1 87 ? 16.316 -5.880 -8.474 1.00 96.31 87 PHE A N 1
ATOM 704 C CA . PHE A 1 87 ? 16.593 -4.534 -7.962 1.00 96.31 87 PHE A CA 1
ATOM 705 C C . PHE A 1 87 ? 15.316 -3.701 -7.901 1.00 96.31 87 PHE A C 1
ATOM 707 O O . PHE A 1 87 ? 15.062 -3.006 -6.917 1.00 96.31 87 PHE A O 1
ATOM 714 N N . LEU A 1 88 ? 14.473 -3.823 -8.929 1.00 95.81 88 LEU A N 1
ATOM 715 C CA . LEU A 1 88 ? 13.176 -3.163 -8.956 1.00 95.81 88 LEU A CA 1
ATOM 716 C C . LEU A 1 88 ? 12.250 -3.718 -7.866 1.00 95.81 88 LEU A C 1
ATOM 718 O O . LEU A 1 88 ? 11.535 -2.933 -7.245 1.00 95.81 88 LEU A O 1
ATOM 722 N N . LYS A 1 89 ? 12.292 -5.029 -7.578 1.00 96.94 89 LYS A N 1
ATOM 723 C CA . LYS A 1 89 ? 11.529 -5.619 -6.465 1.00 96.94 89 LYS A CA 1
ATOM 724 C C . LYS A 1 89 ? 11.892 -4.971 -5.139 1.00 96.94 89 LYS A C 1
ATOM 726 O O . LYS A 1 89 ? 11.013 -4.442 -4.469 1.00 96.94 89 LYS A O 1
ATOM 731 N N . PHE A 1 90 ? 13.179 -4.973 -4.795 1.00 96.81 90 PHE A N 1
ATOM 732 C CA . PHE A 1 90 ? 13.654 -4.413 -3.531 1.00 96.81 90 PHE A CA 1
ATOM 733 C C . PHE A 1 90 ? 13.358 -2.919 -3.423 1.00 96.81 90 PHE A C 1
ATOM 735 O O . PHE A 1 90 ? 12.807 -2.477 -2.419 1.00 96.81 90 PHE A O 1
ATOM 742 N N . LYS A 1 91 ? 13.642 -2.142 -4.478 1.00 97.56 91 LYS A N 1
ATOM 743 C CA . LYS A 1 91 ? 13.361 -0.701 -4.493 1.00 97.56 91 LYS A CA 1
ATOM 744 C C . LYS A 1 91 ? 11.886 -0.412 -4.211 1.00 97.56 91 LYS A C 1
ATOM 746 O O . LYS A 1 91 ? 11.584 0.415 -3.356 1.00 97.56 91 LYS A O 1
ATOM 751 N N . ASN A 1 92 ? 10.975 -1.064 -4.933 1.00 98.19 92 ASN A N 1
ATOM 752 C CA . ASN A 1 92 ? 9.546 -0.821 -4.750 1.00 98.19 92 ASN A CA 1
ATOM 753 C C . ASN A 1 92 ? 9.063 -1.319 -3.384 1.00 98.19 92 ASN A C 1
ATOM 755 O O . ASN A 1 92 ? 8.319 -0.608 -2.718 1.00 98.19 92 ASN A O 1
ATOM 759 N N . PHE A 1 93 ? 9.533 -2.480 -2.926 1.00 98.19 93 PHE A N 1
ATOM 760 C CA . PHE A 1 93 ? 9.202 -2.992 -1.598 1.00 98.19 93 PHE A CA 1
ATOM 761 C C . PHE A 1 93 ? 9.543 -1.981 -0.492 1.00 98.19 93 PHE A C 1
ATOM 763 O O . PHE A 1 93 ? 8.683 -1.649 0.321 1.00 98.19 93 PHE A O 1
ATOM 770 N N . GLU A 1 94 ? 10.755 -1.421 -0.503 1.00 98.06 94 GLU A N 1
ATOM 771 C CA . GLU A 1 94 ? 11.187 -0.439 0.499 1.00 98.06 94 GLU A CA 1
ATOM 772 C C . GLU A 1 94 ? 10.386 0.870 0.436 1.00 98.06 94 GLU A C 1
ATOM 774 O O . GLU A 1 94 ? 10.066 1.456 1.471 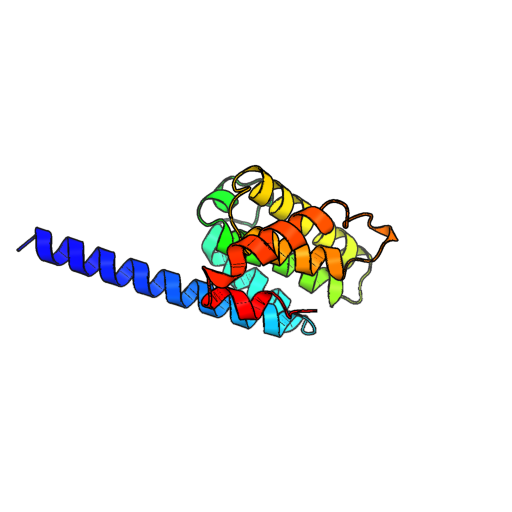1.00 98.06 94 GLU A O 1
ATOM 779 N N . ILE A 1 95 ? 10.018 1.334 -0.764 1.00 98.38 95 ILE A N 1
ATOM 780 C CA . ILE A 1 95 ? 9.178 2.532 -0.918 1.00 98.38 95 ILE A CA 1
ATOM 781 C C . ILE A 1 95 ? 7.773 2.279 -0.364 1.00 98.38 95 ILE A C 1
ATOM 783 O O . ILE A 1 95 ? 7.285 3.078 0.438 1.00 98.38 95 ILE A O 1
ATOM 787 N N . GLY A 1 96 ? 7.142 1.170 -0.760 1.00 98.31 96 GLY A N 1
ATOM 788 C CA . GLY A 1 96 ? 5.814 0.790 -0.284 1.00 98.31 96 GLY A CA 1
ATOM 789 C C . GLY A 1 96 ? 5.786 0.645 1.235 1.00 98.31 96 GLY A C 1
ATOM 790 O O . GLY A 1 96 ? 4.929 1.233 1.891 1.00 98.31 96 GLY A O 1
ATOM 791 N N . LYS A 1 97 ? 6.777 -0.056 1.801 1.00 98.44 97 LYS A N 1
ATOM 792 C CA . LYS A 1 97 ? 6.933 -0.251 3.248 1.00 98.44 97 LYS A CA 1
ATOM 793 C C . LYS A 1 97 ? 7.075 1.071 3.983 1.00 98.44 97 LYS A C 1
ATOM 795 O O . LYS A 1 97 ? 6.356 1.303 4.948 1.00 98.44 97 LYS A O 1
ATOM 800 N N . PHE A 1 98 ? 7.947 1.958 3.509 1.00 98.50 98 PHE A N 1
ATOM 801 C CA . PHE A 1 98 ? 8.129 3.268 4.126 1.00 98.50 98 PHE A CA 1
ATOM 802 C C . PHE A 1 98 ? 6.816 4.060 4.196 1.00 98.50 98 PHE A C 1
ATOM 804 O O . PHE A 1 98 ? 6.461 4.573 5.256 1.00 98.50 98 PHE A O 1
ATOM 811 N N . ILE A 1 99 ? 6.085 4.151 3.080 1.00 98.56 99 ILE A N 1
ATOM 812 C CA . ILE A 1 99 ? 4.843 4.931 3.016 1.00 98.56 99 ILE A CA 1
ATOM 813 C C . ILE A 1 99 ? 3.762 4.289 3.885 1.00 98.56 99 ILE A C 1
ATOM 815 O O . ILE A 1 99 ? 3.132 4.988 4.676 1.00 98.56 99 ILE A O 1
ATOM 819 N N . LEU A 1 100 ? 3.558 2.974 3.766 1.00 98.62 100 LEU A N 1
ATOM 820 C CA . LEU A 1 100 ? 2.488 2.277 4.474 1.00 98.62 100 LEU A CA 1
ATOM 821 C C . LEU A 1 100 ? 2.681 2.320 5.993 1.00 98.62 100 LEU A C 1
ATOM 823 O O . LEU A 1 100 ? 1.742 2.651 6.712 1.00 98.62 100 LEU A O 1
ATOM 827 N N . GLU A 1 101 ? 3.898 2.078 6.483 1.00 98.38 101 GLU A N 1
ATOM 828 C CA . GLU A 1 101 ? 4.180 2.162 7.921 1.00 98.38 101 GLU A CA 1
ATOM 829 C C . GLU A 1 101 ? 4.054 3.598 8.440 1.00 98.38 101 GLU A C 1
ATOM 831 O O . GLU A 1 101 ? 3.514 3.825 9.524 1.00 98.38 101 GLU A O 1
ATOM 836 N N . LYS A 1 102 ? 4.472 4.597 7.650 1.00 98.25 102 LYS A N 1
ATOM 837 C CA . LYS A 1 102 ? 4.286 6.008 8.012 1.00 98.25 102 LYS A CA 1
ATOM 838 C C . LYS A 1 102 ? 2.798 6.369 8.087 1.00 98.25 102 LYS A C 1
ATOM 840 O O . LYS A 1 102 ? 2.398 7.072 9.014 1.00 98.25 102 LYS A O 1
ATOM 845 N N . LEU A 1 103 ? 1.972 5.875 7.163 1.00 98.44 103 LEU A N 1
ATOM 846 C CA . LEU A 1 103 ? 0.519 6.064 7.197 1.00 98.44 103 LEU A CA 1
ATOM 847 C C . LEU A 1 103 ? -0.112 5.396 8.419 1.00 98.44 103 LEU A C 1
ATOM 849 O O . LEU A 1 103 ? -0.884 6.045 9.114 1.00 98.44 103 LEU A O 1
ATOM 853 N N . ILE A 1 104 ? 0.233 4.144 8.719 1.00 98.44 104 ILE A N 1
ATOM 854 C CA . ILE A 1 104 ? -0.339 3.410 9.859 1.00 98.44 104 ILE A CA 1
ATOM 855 C C . ILE A 1 104 ? 0.075 4.036 11.189 1.00 98.44 104 ILE A C 1
ATOM 857 O O . ILE A 1 104 ? -0.750 4.152 12.087 1.00 98.44 104 ILE A O 1
ATOM 861 N N . CYS A 1 105 ? 1.310 4.522 11.299 1.00 97.94 105 CYS A N 1
ATOM 862 C CA . CYS A 1 105 ? 1.756 5.263 12.476 1.00 97.94 105 CYS A CA 1
ATOM 863 C C . CYS A 1 105 ? 0.912 6.532 12.719 1.00 97.94 105 CYS A C 1
ATOM 865 O O . CYS A 1 105 ? 0.562 6.831 13.858 1.00 97.94 105 CYS A O 1
ATOM 867 N N . ASN A 1 106 ? 0.531 7.254 11.656 1.00 98.19 106 ASN A N 1
ATOM 868 C CA . ASN A 1 106 ? -0.280 8.475 11.763 1.00 98.19 106 ASN A CA 1
ATOM 869 C C . ASN A 1 106 ? -1.790 8.200 11.864 1.00 98.19 106 ASN A C 1
ATOM 871 O O . ASN A 1 106 ? -2.528 8.991 12.447 1.00 98.19 106 ASN A O 1
ATOM 875 N N . PHE A 1 107 ? -2.257 7.080 11.312 1.00 98.06 107 PHE A N 1
ATOM 876 C CA . PHE A 1 107 ? -3.667 6.697 11.259 1.00 98.06 107 PHE A CA 1
ATOM 877 C C . PHE A 1 107 ? -3.877 5.259 11.768 1.00 98.06 107 PHE A C 1
ATOM 879 O O . PHE A 1 107 ? -4.390 4.415 11.027 1.00 98.06 107 PHE A O 1
ATOM 886 N N . PRO A 1 108 ? -3.534 4.962 13.037 1.00 97.31 108 PRO A N 1
ATOM 887 C CA . PRO A 1 108 ? -3.488 3.593 13.562 1.00 97.31 108 PRO A CA 1
ATOM 888 C C . PRO A 1 108 ? -4.859 2.921 13.685 1.00 97.31 108 PRO A C 1
ATOM 890 O O . PRO A 1 108 ? -4.927 1.713 13.853 1.00 97.31 108 PRO A O 1
ATOM 893 N N . ASN A 1 109 ? -5.955 3.679 13.589 1.00 96.31 109 ASN A N 1
ATOM 894 C CA . ASN A 1 109 ? -7.324 3.154 13.640 1.00 96.31 109 ASN A CA 1
ATOM 895 C C . ASN A 1 109 ? -7.972 3.039 12.249 1.00 96.31 109 ASN A C 1
ATOM 897 O O . ASN A 1 109 ? -9.163 2.746 12.144 1.00 96.31 109 ASN A O 1
ATOM 901 N N . ASN A 1 110 ? -7.226 3.305 11.172 1.00 97.25 110 ASN A N 1
ATOM 902 C CA . ASN A 1 110 ? -7.747 3.168 9.819 1.00 97.25 110 ASN A CA 1
ATOM 903 C C . ASN A 1 110 ? -7.758 1.686 9.410 1.00 97.25 110 ASN A C 1
ATOM 905 O O . ASN A 1 110 ? -6.732 1.118 9.033 1.00 97.25 110 ASN A O 1
ATOM 909 N N . LEU A 1 111 ? -8.944 1.075 9.463 1.00 97.44 111 LEU A N 1
ATOM 910 C CA . LEU A 1 111 ? -9.149 -0.337 9.138 1.00 97.44 111 LEU A CA 1
ATOM 911 C C . LEU A 1 111 ? -8.684 -0.701 7.723 1.00 97.44 111 LEU A C 1
ATOM 913 O O . LEU A 1 111 ? -8.107 -1.763 7.525 1.00 97.44 111 LEU A O 1
ATOM 917 N N . GLU A 1 112 ? -8.910 0.166 6.740 1.00 97.44 112 GLU A N 1
ATOM 918 C CA . GLU A 1 112 ? -8.529 -0.100 5.353 1.00 97.44 112 GLU A CA 1
ATOM 919 C C . GLU A 1 112 ? -7.006 -0.186 5.196 1.00 97.44 112 GLU A C 1
ATOM 921 O O . GLU A 1 112 ? -6.513 -1.121 4.570 1.00 97.44 112 GLU A O 1
ATOM 926 N N . LEU A 1 113 ? -6.249 0.712 5.838 1.00 98.44 113 LEU A N 1
ATOM 927 C CA . LEU A 1 113 ? -4.782 0.637 5.866 1.00 98.44 113 LEU A CA 1
ATOM 928 C C . LEU A 1 113 ? -4.277 -0.649 6.527 1.00 98.44 113 LEU A C 1
ATOM 930 O O . LEU A 1 113 ? -3.333 -1.266 6.032 1.00 98.44 113 LEU A O 1
ATOM 934 N N . ILE A 1 114 ? -4.924 -1.067 7.615 1.00 98.38 114 ILE A N 1
ATOM 935 C CA . ILE A 1 114 ? -4.588 -2.302 8.329 1.00 98.38 114 ILE A CA 1
ATOM 936 C C . ILE A 1 114 ? -4.869 -3.530 7.457 1.00 98.38 114 ILE A C 1
ATOM 938 O O . ILE A 1 114 ? -4.028 -4.421 7.380 1.00 98.38 114 ILE A O 1
ATOM 942 N N . ILE A 1 115 ? -5.990 -3.561 6.727 1.00 98.06 115 ILE A N 1
ATOM 943 C CA . ILE A 1 115 ? -6.280 -4.639 5.767 1.00 98.06 115 ILE A CA 1
ATOM 944 C C . ILE A 1 115 ? -5.207 -4.695 4.676 1.00 98.06 115 ILE A C 1
ATOM 946 O O . ILE A 1 115 ? -4.707 -5.775 4.360 1.00 98.06 115 ILE A O 1
ATOM 950 N N . LEU A 1 116 ? -4.817 -3.544 4.118 1.00 98.06 116 LEU A N 1
ATOM 951 C CA . LEU A 1 116 ? -3.766 -3.489 3.102 1.00 98.06 116 LEU A CA 1
ATOM 952 C C . LEU A 1 116 ? -2.438 -4.032 3.647 1.00 98.06 116 LEU A C 1
ATOM 954 O O . LEU A 1 116 ? -1.832 -4.894 3.006 1.00 98.06 116 LEU A O 1
ATOM 958 N N . ARG A 1 117 ? -2.014 -3.602 4.846 1.00 98.19 117 ARG A N 1
ATOM 959 C CA . ARG A 1 117 ? -0.801 -4.127 5.491 1.00 98.19 117 ARG A CA 1
ATOM 960 C C . ARG A 1 117 ? -0.900 -5.626 5.749 1.00 98.19 117 ARG A C 1
ATOM 962 O O . ARG A 1 117 ? 0.038 -6.343 5.408 1.00 98.19 117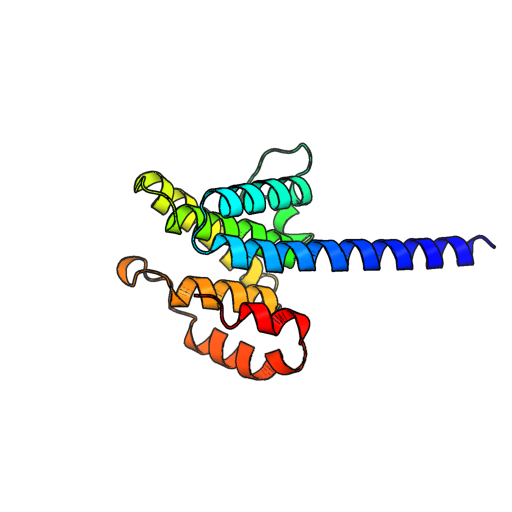 ARG A O 1
ATOM 969 N N . ASN A 1 118 ? -2.024 -6.114 6.268 1.00 97.94 118 ASN A N 1
ATOM 970 C CA . ASN A 1 118 ? -2.252 -7.539 6.490 1.00 97.94 118 ASN A CA 1
ATOM 971 C C . ASN A 1 118 ? -2.076 -8.361 5.205 1.00 97.94 118 ASN A C 1
ATOM 973 O O . ASN A 1 118 ? -1.367 -9.369 5.206 1.00 97.94 118 ASN A O 1
ATOM 977 N N . ASN A 1 119 ? -2.671 -7.911 4.096 1.00 96.88 119 ASN A N 1
ATOM 978 C CA . ASN A 1 119 ? -2.555 -8.584 2.801 1.00 96.88 119 ASN A CA 1
ATOM 979 C C . ASN A 1 119 ? -1.102 -8.642 2.322 1.00 96.88 119 ASN A C 1
ATOM 981 O O . ASN A 1 119 ? -0.650 -9.668 1.813 1.00 96.88 119 ASN A O 1
ATOM 985 N N . ILE A 1 120 ? -0.353 -7.553 2.494 1.00 96.62 120 ILE A N 1
ATOM 986 C CA . ILE A 1 120 ? 1.052 -7.488 2.091 1.00 96.62 120 ILE A CA 1
ATOM 987 C C . ILE A 1 120 ? 1.907 -8.399 2.974 1.00 96.62 120 ILE A C 1
ATOM 989 O O . ILE A 1 120 ? 2.650 -9.227 2.449 1.00 96.62 120 ILE A O 1
ATOM 993 N N . GLN A 1 121 ? 1.781 -8.289 4.299 1.00 96.75 121 GLN A N 1
ATOM 994 C CA . GLN A 1 121 ? 2.541 -9.097 5.253 1.00 96.75 121 GLN A CA 1
ATOM 995 C C . GLN A 1 121 ? 2.271 -10.600 5.070 1.00 96.75 121 GLN A C 1
ATOM 997 O O . GLN A 1 121 ? 3.202 -11.402 5.103 1.00 96.75 121 GLN A O 1
ATOM 1002 N N . SER A 1 122 ? 1.017 -10.983 4.796 1.00 94.56 122 SER A N 1
ATOM 1003 C CA . SER A 1 122 ? 0.609 -12.389 4.631 1.00 94.56 122 SER A CA 1
ATOM 1004 C C . SER A 1 122 ? 1.220 -13.054 3.396 1.00 94.56 122 SER A C 1
ATOM 1006 O O . SER A 1 122 ? 1.367 -14.273 3.360 1.00 94.56 122 SER A O 1
ATOM 1008 N N . ASN A 1 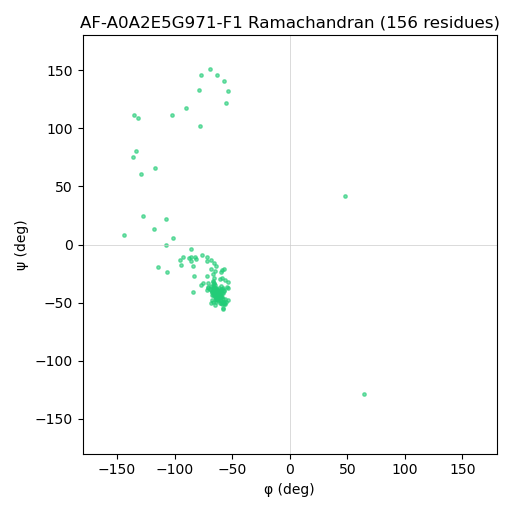123 ? 1.580 -12.260 2.384 1.00 90.50 123 ASN A N 1
ATOM 1009 C CA . ASN A 1 123 ? 2.149 -12.734 1.122 1.00 90.50 123 ASN A CA 1
ATOM 1010 C C . ASN A 1 123 ? 3.650 -12.421 0.986 1.00 90.50 123 ASN A C 1
ATOM 1012 O O . ASN A 1 123 ? 4.266 -12.746 -0.032 1.00 90.50 123 ASN A O 1
ATOM 1016 N N . CYS A 1 124 ? 4.252 -11.777 1.988 1.00 92.56 124 CYS A N 1
ATOM 1017 C CA . CYS A 1 124 ? 5.645 -11.364 1.941 1.00 92.56 124 CYS A CA 1
ATOM 1018 C C . CYS A 1 124 ? 6.589 -12.547 2.239 1.00 92.56 124 CYS A C 1
ATOM 1020 O O . CYS A 1 124 ? 6.397 -13.259 3.229 1.00 92.56 124 CYS A O 1
ATOM 1022 N N . PRO A 1 125 ? 7.651 -12.765 1.436 1.00 91.56 125 PRO A N 1
ATOM 1023 C CA . PRO A 1 125 ? 8.693 -13.730 1.766 1.00 91.56 125 PRO A CA 1
ATOM 1024 C C . PRO A 1 125 ? 9.279 -13.494 3.165 1.00 91.56 125 PRO A C 1
ATOM 1026 O O . PRO A 1 125 ? 9.709 -12.387 3.486 1.00 91.56 125 PRO A O 1
ATOM 1029 N N . LYS A 1 126 ? 9.396 -14.559 3.971 1.00 91.56 126 LYS A N 1
ATOM 1030 C CA . LYS A 1 126 ? 9.935 -14.485 5.346 1.00 91.56 126 LYS A CA 1
ATOM 1031 C C . LYS A 1 126 ? 11.311 -13.812 5.429 1.00 91.56 126 LYS A C 1
ATOM 1033 O O . LYS A 1 126 ? 11.590 -13.124 6.402 1.00 91.56 126 LYS A O 1
ATOM 1038 N N . ALA A 1 127 ? 12.145 -13.956 4.397 1.00 91.94 127 ALA A N 1
ATOM 1039 C CA . ALA A 1 127 ? 13.465 -13.325 4.323 1.00 91.94 127 ALA A CA 1
ATOM 1040 C C . ALA A 1 127 ? 13.429 -11.783 4.400 1.00 91.94 127 ALA A C 1
ATOM 1042 O O . ALA A 1 127 ? 14.419 -11.177 4.791 1.00 91.94 127 ALA A O 1
ATOM 1043 N N . LEU A 1 128 ? 12.302 -11.148 4.054 1.00 93.31 128 LEU A N 1
ATOM 1044 C CA . LEU A 1 128 ? 12.121 -9.694 4.139 1.00 93.31 128 LEU A CA 1
ATOM 1045 C C . LEU A 1 128 ? 11.658 -9.217 5.525 1.00 93.31 128 LEU A C 1
ATOM 1047 O O . LEU A 1 128 ? 11.531 -8.012 5.741 1.00 93.31 128 LEU A O 1
ATOM 1051 N N . ASN A 1 129 ? 11.401 -10.146 6.454 1.00 95.00 129 ASN A N 1
ATOM 1052 C CA . ASN A 1 129 ? 11.028 -9.875 7.843 1.00 95.00 129 ASN A CA 1
ATOM 1053 C C . ASN A 1 129 ? 9.908 -8.824 7.997 1.00 95.00 129 ASN A C 1
ATOM 1055 O O . ASN A 1 129 ? 9.973 -7.931 8.841 1.00 95.00 129 ASN A O 1
ATOM 1059 N N . TYR A 1 130 ? 8.892 -8.897 7.135 1.00 96.38 130 TYR A N 1
ATOM 1060 C CA . TYR A 1 130 ? 7.749 -7.984 7.140 1.00 96.38 130 TYR A CA 1
ATOM 1061 C C . TYR A 1 130 ? 6.462 -8.751 7.431 1.00 96.38 130 TYR A C 1
ATOM 1063 O O . TYR A 1 130 ? 5.611 -8.931 6.567 1.00 96.38 130 TYR A O 1
ATOM 1071 N N . TYR A 1 131 ? 6.398 -9.282 8.648 1.00 95.75 131 TYR A N 1
ATOM 1072 C CA . TYR A 1 131 ? 5.279 -10.073 9.169 1.00 95.75 131 TYR A CA 1
ATOM 1073 C C . TYR A 1 131 ? 5.023 -9.816 10.666 1.00 95.75 131 TYR A C 1
ATOM 1075 O O . TYR A 1 131 ? 4.257 -10.535 11.303 1.00 95.75 131 TYR A O 1
ATOM 1083 N N . GLY A 1 132 ? 5.700 -8.819 11.247 1.00 96.31 132 GLY A N 1
ATOM 1084 C CA . GLY A 1 132 ? 5.726 -8.575 12.689 1.00 96.31 132 GLY A CA 1
ATOM 1085 C C . GLY A 1 132 ? 4.431 -8.019 13.278 1.00 96.31 132 GLY A C 1
ATOM 1086 O O . GLY A 1 132 ? 4.328 -7.974 14.494 1.00 96.31 132 GLY A O 1
ATOM 1087 N N . SER A 1 133 ? 3.469 -7.600 12.449 1.00 97.19 133 SER A N 1
ATOM 1088 C CA . SER A 1 133 ? 2.162 -7.104 12.908 1.00 97.19 133 SER A CA 1
ATOM 1089 C C . SER A 1 133 ? 0.990 -7.959 12.423 1.00 97.19 133 SER A C 1
ATOM 1091 O O . SER A 1 133 ? -0.151 -7.511 12.456 1.00 97.19 133 SER A O 1
ATOM 1093 N N . LEU A 1 134 ? 1.251 -9.165 11.900 1.00 95.50 134 LEU A N 1
ATOM 1094 C CA . LEU A 1 134 ? 0.203 -10.023 11.336 1.00 95.50 134 LEU A CA 1
ATOM 1095 C C . LEU A 1 134 ? -0.876 -10.390 12.357 1.00 95.50 134 LEU A C 1
ATOM 1097 O O . LEU A 1 134 ? -2.058 -10.348 12.033 1.00 95.50 134 LEU A O 1
ATOM 1101 N N . ALA A 1 135 ? -0.482 -10.769 13.573 1.00 96.88 135 ALA A N 1
ATOM 1102 C CA . ALA A 1 135 ? -1.432 -11.216 14.588 1.00 96.88 135 ALA A CA 1
ATOM 1103 C C . ALA A 1 135 ? -2.342 -10.064 15.042 1.00 96.88 135 ALA A C 1
ATOM 1105 O O . ALA A 1 135 ? -3.558 -10.225 15.144 1.00 96.88 135 ALA A O 1
ATOM 1106 N N . GLU A 1 136 ? -1.751 -8.892 15.261 1.00 97.50 136 GLU A N 1
ATOM 1107 C CA . GLU A 1 136 ? -2.441 -7.667 15.648 1.00 97.50 136 GLU A CA 1
ATOM 1108 C C . GLU A 1 136 ? -3.390 -7.192 14.545 1.00 97.50 136 GLU A C 1
ATOM 1110 O O . GLU A 1 136 ? -4.535 -6.835 14.834 1.00 97.50 136 GLU A O 1
ATOM 1115 N N . ASP A 1 137 ? -2.943 -7.232 13.287 1.00 97.62 137 ASP A N 1
ATOM 1116 C CA . ASP A 1 137 ? -3.755 -6.836 12.139 1.00 97.62 137 ASP A CA 1
ATOM 1117 C C . ASP A 1 137 ? -4.967 -7.755 11.972 1.00 97.62 137 ASP A C 1
ATOM 1119 O O . ASP A 1 137 ? -6.087 -7.262 11.843 1.00 97.62 137 ASP A O 1
ATOM 1123 N N . ILE A 1 138 ? -4.773 -9.079 12.028 1.00 96.75 138 ILE A N 1
ATOM 1124 C CA . ILE A 1 138 ? -5.868 -10.057 11.935 1.00 96.75 138 ILE A CA 1
ATOM 1125 C C . ILE A 1 138 ? -6.905 -9.793 13.027 1.00 96.75 138 ILE A C 1
ATOM 1127 O O . ILE A 1 138 ? -8.088 -9.638 12.722 1.00 96.75 138 ILE A O 1
ATOM 1131 N N . PHE A 1 139 ? -6.465 -9.659 14.281 1.00 97.75 139 PHE A N 1
ATOM 1132 C CA . PHE A 1 139 ? -7.363 -9.394 15.403 1.00 97.75 139 PHE A CA 1
ATOM 1133 C C . PHE A 1 139 ? -8.146 -8.085 15.223 1.00 97.75 139 PHE A C 1
ATOM 1135 O O . PHE A 1 139 ? -9.360 -8.035 15.446 1.00 97.75 139 PHE A O 1
ATOM 1142 N N . PHE A 1 140 ? -7.473 -7.012 14.794 1.00 97.56 140 PHE A N 1
ATOM 1143 C CA . PHE A 1 140 ? -8.127 -5.730 14.547 1.00 97.56 140 PHE A CA 1
ATOM 1144 C C . PHE A 1 140 ? -9.151 -5.824 13.409 1.00 97.56 140 PHE A C 1
ATOM 1146 O O . PHE A 1 140 ? -10.247 -5.268 13.521 1.00 97.56 140 PHE A O 1
ATOM 1153 N N . ILE A 1 141 ? -8.824 -6.536 12.328 1.00 97.31 141 ILE A N 1
ATOM 1154 C CA . ILE A 1 141 ? -9.720 -6.722 11.185 1.00 97.31 141 ILE A CA 1
ATOM 1155 C C . ILE A 1 141 ? -10.955 -7.511 11.606 1.00 97.31 141 ILE A C 1
ATOM 1157 O O . ILE A 1 141 ? -12.065 -7.029 11.401 1.00 97.31 141 ILE A O 1
ATOM 1161 N N . GLU A 1 142 ? -10.794 -8.671 12.239 1.00 96.38 142 GLU A N 1
ATOM 1162 C CA . GLU A 1 142 ? -11.913 -9.524 12.663 1.00 96.38 142 GLU A CA 1
ATOM 1163 C C . GLU A 1 142 ? -12.891 -8.783 13.580 1.00 96.38 142 GLU A C 1
ATOM 1165 O O . GLU A 1 142 ? -14.109 -8.890 13.420 1.00 96.38 142 GLU A O 1
ATOM 1170 N N . LYS A 1 143 ? -12.363 -7.958 14.491 1.00 97.06 143 LYS A N 1
ATOM 1171 C CA . LYS A 1 143 ? -13.173 -7.164 15.418 1.00 97.06 143 LYS A CA 1
ATOM 1172 C C . LYS A 1 143 ? -14.013 -6.088 14.724 1.00 97.06 143 LYS A C 1
ATOM 1174 O O . LYS A 1 143 ? -15.093 -5.763 15.214 1.00 97.06 143 LYS A O 1
ATOM 1179 N N . ASN A 1 144 ? -13.531 -5.515 13.619 1.00 96.69 144 ASN A N 1
ATOM 1180 C CA . ASN A 1 144 ? -14.117 -4.306 13.030 1.00 96.69 144 ASN A CA 1
ATOM 1181 C C . ASN A 1 144 ? -14.739 -4.511 11.637 1.00 96.69 144 ASN A C 1
ATOM 1183 O O . ASN A 1 144 ? -15.572 -3.705 11.232 1.00 96.69 144 ASN A O 1
ATOM 1187 N N . ILE A 1 145 ? -14.389 -5.568 10.896 1.00 94.94 145 ILE A N 1
ATOM 1188 C CA . ILE A 1 145 ? -14.773 -5.740 9.482 1.00 94.94 145 ILE A CA 1
ATOM 1189 C C . ILE A 1 145 ? -16.287 -5.796 9.254 1.00 94.94 145 ILE A C 1
ATOM 1191 O O . ILE A 1 145 ? -16.783 -5.358 8.218 1.00 94.94 145 ILE A O 1
ATOM 1195 N N . ASN A 1 146 ? -17.045 -6.278 10.239 1.00 93.56 146 ASN A N 1
ATOM 1196 C CA . ASN A 1 146 ? -18.505 -6.343 10.164 1.00 93.56 146 ASN A CA 1
ATOM 1197 C C . ASN A 1 146 ? -19.173 -4.961 10.127 1.00 93.56 146 ASN A C 1
ATOM 1199 O O . ASN A 1 146 ? -20.333 -4.869 9.744 1.00 93.56 146 ASN A O 1
ATOM 1203 N N . LEU A 1 147 ? -18.449 -3.899 10.491 1.00 91.38 147 LEU A N 1
ATOM 1204 C CA . LEU A 1 147 ? -18.926 -2.518 10.431 1.00 91.38 147 LEU A CA 1
ATOM 1205 C C . LEU A 1 147 ? -18.717 -1.879 9.044 1.00 91.38 147 LEU A C 1
ATOM 1207 O O . LEU A 1 147 ? -19.231 -0.793 8.793 1.00 91.38 147 LEU A O 1
ATOM 1211 N N . PHE A 1 148 ? -17.963 -2.531 8.149 1.00 90.62 148 PHE A N 1
ATOM 1212 C CA . PHE A 1 148 ? -17.524 -1.968 6.869 1.00 90.62 148 PHE A CA 1
ATOM 1213 C C . PHE A 1 148 ? -17.688 -2.974 5.724 1.00 90.62 148 PHE A C 1
ATOM 1215 O O . PHE A 1 148 ? -16.715 -3.537 5.214 1.00 90.62 148 PHE A O 1
ATOM 1222 N N . ASP A 1 149 ? -18.929 -3.187 5.279 1.00 88.88 149 ASP A N 1
ATOM 1223 C CA . ASP A 1 149 ? -19.245 -4.134 4.199 1.00 88.88 149 ASP A CA 1
ATOM 1224 C C . ASP A 1 149 ? -18.453 -3.872 2.910 1.00 88.88 149 ASP A C 1
ATOM 1226 O O . ASP A 1 149 ? -17.991 -4.803 2.250 1.00 88.88 149 ASP A O 1
ATOM 1230 N N . ASN A 1 150 ? -18.216 -2.601 2.585 1.00 87.88 150 ASN A N 1
ATOM 1231 C CA . ASN A 1 150 ? -17.446 -2.182 1.416 1.00 87.88 150 ASN A CA 1
ATOM 1232 C C . ASN A 1 150 ? -15.965 -2.609 1.458 1.00 87.88 150 ASN A C 1
ATOM 1234 O O . ASN A 1 150 ? -15.312 -2.614 0.414 1.00 87.88 150 ASN A O 1
ATOM 1238 N N . LEU A 1 151 ? -15.426 -2.953 2.633 1.00 93.06 151 LEU A N 1
ATOM 1239 C CA . LEU A 1 151 ? -14.038 -3.394 2.804 1.00 93.06 151 LEU A CA 1
ATOM 1240 C C . LEU A 1 151 ? -13.887 -4.920 2.805 1.00 93.06 151 LEU A C 1
ATOM 1242 O O . LEU A 1 151 ? -12.774 -5.412 2.627 1.00 93.06 151 LEU A O 1
ATOM 1246 N N . LYS A 1 152 ? -14.979 -5.688 2.924 1.00 92.25 152 LYS A N 1
ATOM 1247 C CA . LYS A 1 152 ? -14.939 -7.165 2.946 1.00 92.25 152 LYS A CA 1
ATOM 1248 C C . LYS A 1 152 ? -14.312 -7.777 1.693 1.00 92.25 152 LYS A C 1
ATOM 1250 O O . LYS A 1 152 ? -13.704 -8.838 1.764 1.00 92.25 152 LYS A O 1
ATOM 1255 N N . MET A 1 153 ? -14.400 -7.108 0.542 1.00 92.69 153 MET A N 1
ATOM 1256 C CA . MET A 1 153 ? -13.728 -7.592 -0.671 1.00 92.69 153 MET A CA 1
ATOM 1257 C C . MET A 1 153 ? -12.198 -7.595 -0.555 1.00 92.69 153 MET A C 1
ATOM 1259 O O . MET A 1 153 ? -11.544 -8.336 -1.278 1.00 92.69 153 MET A O 1
ATOM 1263 N N . LEU A 1 154 ? -11.627 -6.787 0.345 1.00 93.44 154 LEU A N 1
ATOM 1264 C CA . LEU A 1 154 ? -10.183 -6.671 0.525 1.00 93.44 154 LEU A CA 1
ATOM 1265 C C . LEU A 1 154 ? -9.605 -7.753 1.447 1.00 93.44 154 LEU A C 1
ATOM 1267 O O . LEU A 1 154 ? -8.403 -7.985 1.397 1.00 93.44 154 LEU A O 1
ATOM 1271 N N . THR A 1 155 ? -10.413 -8.430 2.271 1.00 87.31 155 THR A N 1
ATOM 1272 C CA . THR A 1 155 ? -9.912 -9.409 3.258 1.00 87.31 155 THR A CA 1
ATOM 1273 C C . THR A 1 155 ? -9.619 -10.791 2.667 1.00 87.31 155 THR A C 1
ATOM 1275 O O . THR A 1 155 ? -8.959 -11.606 3.305 1.00 87.31 155 THR A O 1
ATOM 1278 N N . ASN A 1 156 ? -10.068 -11.055 1.436 1.00 76.75 156 ASN A N 1
ATOM 1279 C CA . ASN A 1 156 ? -9.888 -12.335 0.736 1.00 76.75 156 ASN A CA 1
ATOM 1280 C C . ASN A 1 156 ? -8.866 -12.255 -0.409 1.00 76.75 156 ASN A C 1
ATOM 1282 O O . ASN A 1 156 ? -8.905 -13.051 -1.345 1.00 76.75 156 ASN A O 1
ATOM 1286 N N . VAL A 1 157 ? -7.970 -11.272 -0.359 1.00 77.12 157 VAL A N 1
ATOM 1287 C CA . VAL A 1 157 ? -7.064 -10.941 -1.459 1.00 77.12 157 VAL A CA 1
ATOM 1288 C C . VAL A 1 157 ? -5.671 -11.501 -1.157 1.00 77.12 157 VAL A C 1
ATOM 1290 O O . VAL A 1 157 ? -5.012 -11.047 -0.221 1.00 77.12 157 VAL A O 1
ATOM 1293 N N . ARG A 1 158 ? -5.226 -12.508 -1.921 1.00 66.50 158 ARG A N 1
ATOM 1294 C CA . ARG A 1 158 ? -3.911 -13.164 -1.777 1.00 66.50 158 ARG A CA 1
ATOM 1295 C C . ARG A 1 158 ? -3.246 -13.366 -3.144 1.00 66.50 158 ARG A C 1
ATOM 1297 O O . ARG A 1 158 ? -3.943 -13.877 -4.045 1.00 66.50 158 ARG A O 1
#